Protein AF-A0A7X6Z9N2-F1 (afdb_monomer)

Structure (mmCIF, N/CA/C/O backbone):
data_AF-A0A7X6Z9N2-F1
#
_entry.id   AF-A0A7X6Z9N2-F1
#
loop_
_atom_site.group_PDB
_atom_site.id
_atom_site.type_symbol
_atom_site.label_atom_id
_atom_site.label_alt_id
_atom_site.label_comp_id
_atom_site.label_asym_id
_atom_site.label_entity_id
_atom_site.label_seq_id
_atom_site.pdbx_PDB_ins_code
_atom_site.Cartn_x
_atom_site.Cartn_y
_atom_site.Cartn_z
_atom_site.occupancy
_atom_site.B_iso_or_equiv
_atom_site.auth_seq_id
_atom_site.auth_comp_id
_atom_site.auth_asym_id
_atom_site.auth_atom_id
_atom_site.pdbx_PDB_model_num
ATOM 1 N N . ILE A 1 1 ? -13.862 -7.424 -7.037 1.00 47.47 1 ILE A N 1
ATOM 2 C CA . ILE A 1 1 ? -13.002 -6.290 -6.625 1.00 47.47 1 ILE A CA 1
ATOM 3 C C . ILE A 1 1 ? -13.579 -5.027 -7.255 1.00 47.47 1 ILE A C 1
ATOM 5 O O . ILE A 1 1 ? -13.733 -5.007 -8.471 1.00 47.47 1 ILE A O 1
ATOM 9 N N . LYS A 1 2 ? -13.999 -4.020 -6.473 1.00 47.19 2 LYS A N 1
ATOM 10 C CA . LYS A 1 2 ? -14.517 -2.764 -7.051 1.00 47.19 2 LYS A CA 1
ATOM 11 C C . LYS A 1 2 ? -13.388 -2.072 -7.831 1.00 47.19 2 LYS A C 1
ATOM 13 O O . LYS A 1 2 ? -12.394 -1.666 -7.234 1.00 47.19 2 LYS A O 1
ATOM 18 N N . ASN A 1 3 ? -13.562 -1.957 -9.148 1.00 61.06 3 ASN A N 1
ATOM 19 C CA . ASN A 1 3 ? -12.730 -1.190 -10.087 1.00 61.06 3 ASN A CA 1
ATOM 20 C C . ASN A 1 3 ? -11.216 -1.481 -10.028 1.00 61.06 3 ASN A C 1
ATOM 22 O O . ASN A 1 3 ? -10.432 -0.550 -10.159 1.00 61.06 3 ASN A O 1
ATOM 26 N N . GLY A 1 4 ? -10.808 -2.720 -9.725 1.00 76.69 4 GLY A N 1
ATOM 27 C CA . GLY A 1 4 ? -9.389 -3.112 -9.628 1.00 76.69 4 GLY A CA 1
ATOM 28 C C . GLY A 1 4 ? -8.579 -2.419 -8.522 1.00 76.69 4 GLY A C 1
ATOM 29 O O . GLY A 1 4 ? -7.415 -2.717 -8.333 1.00 76.69 4 GLY A O 1
ATOM 30 N N . ASN A 1 5 ? -9.171 -1.532 -7.729 1.00 87.00 5 ASN A N 1
ATOM 31 C CA . ASN A 1 5 ? -8.442 -0.718 -6.754 1.00 87.00 5 ASN A CA 1
ATOM 32 C C . ASN A 1 5 ? -8.408 -1.372 -5.359 1.00 87.00 5 ASN A C 1
ATOM 34 O O . ASN A 1 5 ? -7.377 -1.377 -4.695 1.00 87.00 5 ASN A O 1
ATOM 38 N N . ALA A 1 6 ? -9.524 -1.975 -4.936 1.00 92.75 6 ALA A N 1
ATOM 39 C CA . ALA A 1 6 ? -9.697 -2.520 -3.587 1.00 92.75 6 ALA A CA 1
ATOM 40 C C . ALA A 1 6 ? -9.473 -4.041 -3.506 1.00 92.75 6 ALA A C 1
ATOM 42 O O . ALA A 1 6 ? -10.112 -4.788 -4.242 1.00 92.75 6 ALA A O 1
ATOM 43 N N . ASN A 1 7 ? -8.698 -4.530 -2.540 1.00 89.00 7 ASN A N 1
ATOM 44 C CA . ASN A 1 7 ? -8.571 -5.949 -2.194 1.00 89.00 7 ASN A CA 1
ATOM 45 C C . ASN A 1 7 ? -9.573 -6.420 -1.108 1.00 89.00 7 ASN A C 1
ATOM 47 O O . ASN A 1 7 ? -9.385 -7.487 -0.538 1.00 89.00 7 ASN A O 1
ATOM 51 N N . TYR A 1 8 ? -10.653 -5.666 -0.855 1.00 94.31 8 TYR A N 1
ATOM 52 C CA . TYR A 1 8 ? -11.730 -6.019 0.086 1.00 94.31 8 TYR A CA 1
ATOM 53 C C . TYR A 1 8 ? -13.131 -5.842 -0.535 1.00 94.31 8 TYR A C 1
ATOM 55 O O . TYR A 1 8 ? -13.304 -5.120 -1.526 1.00 94.31 8 TYR A O 1
ATOM 63 N N . LYS A 1 9 ? -14.155 -6.499 0.030 1.00 93.62 9 LYS A N 1
ATOM 64 C CA . LYS A 1 9 ? -15.565 -6.421 -0.416 1.00 93.62 9 LYS A CA 1
ATOM 65 C C . LYS A 1 9 ? -16.374 -5.382 0.364 1.00 93.62 9 LYS A C 1
ATOM 67 O O . LYS A 1 9 ? -17.149 -4.637 -0.240 1.00 93.62 9 LYS A O 1
ATOM 72 N N . SER A 1 10 ? -16.217 -5.327 1.683 1.00 95.31 10 SER A N 1
ATOM 73 C CA . SER A 1 10 ? -16.927 -4.413 2.578 1.00 95.31 10 SER A CA 1
ATOM 74 C C . SER A 1 10 ? -16.041 -3.932 3.727 1.00 95.31 10 SER A C 1
ATOM 76 O O . SER A 1 10 ? -15.114 -4.605 4.169 1.00 95.31 10 SER A O 1
ATOM 78 N N . PHE A 1 11 ? -16.324 -2.718 4.195 1.00 96.56 11 PHE A N 1
ATOM 79 C CA . PHE A 1 11 ? -15.613 -2.086 5.298 1.00 96.56 11 PHE A CA 1
ATOM 80 C C . PHE A 1 11 ? -16.575 -1.237 6.126 1.00 96.56 11 PHE A C 1
ATOM 82 O O . PHE A 1 11 ? -17.437 -0.551 5.567 1.00 96.56 11 PHE A O 1
ATOM 89 N N . LYS A 1 12 ? -16.381 -1.244 7.445 1.00 98.12 12 LYS A N 1
ATOM 90 C CA . LYS A 1 12 ? -17.065 -0.368 8.392 1.00 98.12 12 LYS A CA 1
ATOM 91 C C . LYS A 1 12 ? -16.101 0.089 9.488 1.00 98.12 12 LYS A C 1
ATOM 93 O O . LYS A 1 12 ? -15.466 -0.734 10.136 1.00 98.12 12 LYS A O 1
ATOM 98 N N . ASP A 1 13 ? -16.048 1.396 9.730 1.00 98.06 13 ASP A N 1
ATOM 99 C CA . ASP A 1 13 ? -15.529 1.961 10.981 1.00 98.06 13 ASP A CA 1
ATOM 100 C C . ASP A 1 13 ? -16.628 1.837 12.040 1.00 98.06 13 ASP A C 1
ATOM 102 O O . ASP A 1 13 ? -17.735 2.351 11.849 1.00 98.06 13 ASP A O 1
ATOM 106 N N . ASN A 1 14 ? -16.357 1.114 13.125 1.00 98.25 14 ASN A N 1
ATOM 107 C CA . ASN A 1 14 ? -17.361 0.816 14.145 1.00 98.25 14 ASN A CA 1
ATOM 108 C C . ASN A 1 14 ? -17.533 1.951 15.165 1.00 98.25 14 ASN A C 1
ATOM 110 O O . ASN A 1 14 ? -18.411 1.865 16.020 1.00 98.25 14 ASN A O 1
ATOM 114 N N . GLY A 1 15 ? -16.715 3.009 15.095 1.00 97.81 15 GLY A N 1
ATOM 115 C CA . GLY A 1 15 ? -16.806 4.165 15.993 1.00 97.81 15 GLY A CA 1
ATOM 116 C C . GLY A 1 15 ? -16.323 3.906 17.424 1.00 97.81 15 GLY A C 1
ATOM 117 O O . GLY A 1 15 ? -16.433 4.788 18.267 1.00 97.81 15 GLY A O 1
ATOM 118 N N . ASN A 1 16 ? -15.770 2.724 17.698 1.00 97.88 16 ASN A N 1
ATOM 119 C CA . ASN A 1 16 ? -15.349 2.279 19.030 1.00 97.88 16 ASN A CA 1
ATOM 120 C C . ASN A 1 16 ? -13.872 1.838 19.075 1.00 97.88 16 ASN A C 1
ATOM 122 O O . ASN A 1 16 ? -13.510 0.972 19.863 1.00 97.88 16 ASN A O 1
ATOM 126 N N . GLY A 1 17 ? -13.031 2.386 18.190 1.00 98.19 17 GLY A N 1
ATOM 127 C CA . GLY A 1 17 ? -11.623 1.980 18.074 1.00 98.19 17 GLY A CA 1
ATOM 128 C C . GLY A 1 17 ? -11.403 0.682 17.289 1.00 98.19 17 GLY A C 1
ATOM 129 O O . GLY A 1 17 ? -10.299 0.143 17.293 1.00 98.19 17 GLY A O 1
ATOM 130 N N . THR A 1 18 ? -12.434 0.179 16.600 1.00 98.69 18 THR A N 1
ATOM 131 C CA . THR A 1 18 ? -12.328 -0.998 15.729 1.00 98.69 18 THR A CA 1
ATOM 132 C C . THR A 1 18 ? -12.844 -0.729 14.319 1.00 98.69 18 THR A C 1
ATOM 134 O O . THR A 1 18 ? -13.674 0.158 14.087 1.00 98.69 18 THR A O 1
ATOM 137 N N . ILE A 1 19 ? -12.363 -1.527 13.373 1.00 98.62 19 ILE A N 1
ATOM 138 C CA . ILE A 1 19 ? -12.880 -1.618 12.011 1.00 98.62 19 ILE A CA 1
ATOM 139 C C . ILE A 1 19 ? -13.314 -3.046 11.713 1.00 98.62 19 ILE A C 1
ATOM 141 O O . ILE A 1 19 ? -12.688 -3.986 12.188 1.00 98.62 19 ILE A O 1
ATOM 145 N N . THR A 1 20 ? -14.343 -3.213 10.891 1.00 98.56 20 THR A N 1
ATOM 146 C CA . THR A 1 20 ? -14.732 -4.510 10.331 1.00 98.56 20 THR A CA 1
ATOM 147 C C . THR A 1 20 ? -14.469 -4.504 8.831 1.00 98.56 20 THR A C 1
ATOM 149 O O . THR A 1 20 ? -15.041 -3.686 8.112 1.00 98.56 20 THR A O 1
ATOM 152 N N . VAL A 1 21 ? -13.609 -5.408 8.363 1.00 97.81 21 VAL A N 1
ATOM 153 C CA . VAL A 1 21 ? -13.251 -5.611 6.951 1.00 97.81 21 VAL A CA 1
ATOM 154 C C . VAL A 1 21 ? -13.656 -7.027 6.574 1.00 97.81 21 VAL A C 1
ATOM 156 O O . VAL A 1 21 ? -13.205 -7.977 7.206 1.00 97.81 21 VAL A O 1
ATOM 159 N N . ASP A 1 22 ? -14.531 -7.178 5.582 1.00 96.56 22 ASP A N 1
ATOM 160 C CA . ASP A 1 22 ? -14.991 -8.487 5.093 1.00 96.56 22 ASP A CA 1
ATOM 161 C C . ASP A 1 22 ? -15.483 -9.443 6.202 1.00 96.56 22 ASP A C 1
ATOM 163 O O . ASP A 1 22 ? -15.307 -10.654 6.135 1.00 96.56 22 ASP A O 1
ATOM 167 N N . GLY A 1 23 ? -16.124 -8.886 7.234 1.00 97.56 23 GLY A N 1
ATOM 168 C CA . GLY A 1 23 ? -16.649 -9.637 8.382 1.00 97.56 23 GLY A CA 1
ATOM 169 C C . GLY A 1 23 ? -15.647 -9.869 9.518 1.00 97.56 23 GLY A C 1
ATOM 170 O O . GLY A 1 23 ? -16.056 -10.297 10.594 1.00 97.56 23 GLY A O 1
ATOM 171 N N . HIS A 1 24 ? -14.370 -9.527 9.333 1.00 98.12 24 HIS A N 1
ATOM 172 C CA . HIS A 1 24 ? -13.339 -9.617 10.366 1.00 98.12 24 HIS A CA 1
ATOM 173 C C . HIS A 1 24 ? -13.136 -8.274 11.060 1.00 98.12 24 HIS A C 1
ATOM 175 O O . HIS A 1 24 ? -12.967 -7.249 10.401 1.00 98.12 24 HIS A O 1
ATOM 181 N N . THR A 1 25 ? -13.145 -8.276 12.393 1.00 98.50 25 THR A N 1
ATOM 182 C CA . THR A 1 25 ? -12.987 -7.060 13.197 1.00 98.50 25 THR A CA 1
ATOM 183 C C . THR A 1 25 ? -11.566 -6.935 13.732 1.00 98.50 25 THR A C 1
ATOM 185 O O . THR A 1 25 ? -11.040 -7.872 14.326 1.00 98.50 25 THR A O 1
ATOM 188 N N . PHE A 1 26 ? -10.981 -5.753 13.563 1.00 98.50 26 PHE A N 1
ATOM 189 C CA . PHE A 1 26 ? -9.644 -5.395 14.020 1.00 98.50 26 PHE A CA 1
ATOM 190 C C . PHE A 1 26 ? -9.723 -4.156 14.905 1.00 98.50 26 PHE A C 1
ATOM 192 O O . PHE A 1 26 ? -10.379 -3.177 14.540 1.00 98.50 26 PHE A O 1
ATOM 199 N N . SER A 1 27 ? -9.028 -4.167 16.037 1.00 98.56 27 SER A N 1
ATOM 200 C CA . SER A 1 27 ? -8.719 -2.933 16.762 1.00 98.56 27 SER A CA 1
ATOM 201 C C . SER A 1 27 ? -7.665 -2.138 15.997 1.00 98.56 27 SER A C 1
ATOM 203 O O . SER A 1 27 ? -6.811 -2.720 15.332 1.00 98.56 27 SER A O 1
ATOM 205 N N . PHE A 1 28 ? -7.715 -0.813 16.090 1.00 98.56 28 PHE A N 1
ATOM 206 C CA . PHE A 1 28 ? -6.670 0.058 15.559 1.00 98.56 28 PHE A CA 1
ATOM 207 C C . PHE A 1 28 ? -6.142 0.979 16.654 1.00 98.56 28 PHE A C 1
ATOM 209 O O . PHE A 1 28 ? -6.888 1.419 17.527 1.00 98.56 28 PHE A O 1
ATOM 216 N N . ILE A 1 29 ? -4.850 1.288 16.591 1.00 98.38 29 ILE A N 1
ATOM 217 C CA . ILE A 1 29 ? -4.186 2.180 17.547 1.00 98.38 29 ILE A CA 1
ATOM 218 C C . ILE A 1 29 ? -4.255 3.646 17.111 1.00 98.38 29 ILE A C 1
ATOM 220 O O . ILE A 1 29 ? -4.186 4.545 17.942 1.00 98.38 29 ILE A O 1
ATOM 224 N N . GLN A 1 30 ? -4.412 3.901 15.809 1.00 97.69 30 GLN A N 1
ATOM 225 C CA . GLN A 1 30 ? -4.442 5.251 15.250 1.00 97.69 30 GLN A CA 1
ATOM 226 C C . GLN A 1 30 ? -5.273 5.302 13.964 1.00 97.69 30 GLN A C 1
ATOM 228 O O . GLN A 1 30 ? -5.329 4.335 13.202 1.00 97.69 30 GLN A O 1
ATOM 233 N N . LYS A 1 31 ? -5.924 6.445 13.722 1.00 97.75 31 LYS A N 1
ATOM 234 C CA . LYS A 1 31 ? -6.729 6.718 12.526 1.00 97.75 31 LYS A CA 1
ATOM 235 C C . LYS A 1 31 ? -6.465 8.129 12.023 1.00 97.75 31 LYS A C 1
ATOM 237 O O . LYS A 1 31 ? -6.819 9.078 12.713 1.00 97.75 31 LYS A O 1
ATOM 242 N N . ASP A 1 32 ? -5.984 8.251 10.788 1.00 96.62 32 ASP A N 1
ATOM 243 C CA . ASP A 1 32 ? -5.677 9.542 10.160 1.00 96.62 32 ASP A CA 1
ATOM 244 C C . ASP A 1 32 ? -6.060 9.597 8.684 1.00 96.62 32 ASP A C 1
ATOM 246 O O . ASP A 1 32 ? -6.373 8.588 8.053 1.00 96.62 32 ASP A O 1
ATOM 250 N N . LYS A 1 33 ? -6.017 10.804 8.111 1.00 97.31 33 LYS A N 1
ATOM 251 C CA . LYS A 1 33 ? -6.075 11.004 6.661 1.00 97.31 33 LYS A CA 1
ATOM 252 C C . LYS A 1 33 ? -4.661 11.093 6.092 1.00 97.31 33 LYS A C 1
ATOM 254 O O . LYS A 1 33 ? -3.908 11.994 6.453 1.00 97.31 33 LYS A O 1
ATOM 259 N N . ARG A 1 34 ? -4.340 10.209 5.150 1.00 97.38 34 ARG A N 1
ATOM 260 C CA . ARG A 1 34 ? -3.043 10.170 4.466 1.00 97.38 34 ARG A CA 1
ATOM 261 C C . ARG A 1 34 ? -3.194 10.357 2.966 1.00 97.38 34 ARG A C 1
ATOM 263 O O . ARG A 1 34 ? -4.244 10.034 2.401 1.00 97.38 34 ARG A O 1
ATOM 270 N N . ALA A 1 35 ? -2.165 10.909 2.332 1.00 96.56 35 ALA A N 1
ATOM 271 C CA . ALA A 1 35 ? -2.090 10.954 0.880 1.00 96.56 35 ALA A CA 1
ATOM 272 C C . ALA A 1 35 ? -1.704 9.561 0.377 1.00 96.56 35 ALA A C 1
ATOM 274 O O . ALA A 1 35 ? -0.732 8.988 0.850 1.00 96.56 35 ALA A O 1
ATOM 275 N N . ILE A 1 36 ? -2.471 9.018 -0.562 1.00 96.38 36 ILE A N 1
ATOM 276 C CA . ILE A 1 36 ? -2.248 7.692 -1.132 1.00 96.38 36 ILE A CA 1
ATOM 277 C C . ILE A 1 36 ? -1.968 7.835 -2.623 1.00 96.38 36 ILE A C 1
ATOM 279 O O . ILE A 1 36 ? -2.770 8.430 -3.352 1.00 96.38 36 ILE A O 1
ATOM 283 N N . THR A 1 37 ? -0.858 7.267 -3.063 1.00 95.44 37 THR A N 1
ATOM 284 C CA . THR A 1 37 ? -0.494 7.035 -4.466 1.00 95.44 37 THR A CA 1
ATOM 285 C C . THR A 1 37 ? -0.369 5.529 -4.711 1.00 95.44 37 THR A C 1
ATOM 287 O O . THR A 1 37 ? -0.839 4.729 -3.898 1.00 95.44 37 THR A O 1
ATOM 290 N N . MET A 1 38 ? 0.139 5.124 -5.871 1.00 94.62 38 MET A N 1
ATOM 291 C CA . MET A 1 38 ? 0.202 3.722 -6.265 1.00 94.62 38 MET A CA 1
ATOM 292 C C . MET A 1 38 ? 1.479 3.429 -7.038 1.00 94.62 38 MET A C 1
ATOM 294 O O . MET A 1 38 ? 1.975 4.299 -7.754 1.00 94.62 38 MET A O 1
ATOM 298 N N . TYR A 1 39 ? 1.938 2.188 -6.948 1.00 95.31 39 TYR A N 1
ATOM 299 C CA . TYR A 1 39 ? 3.027 1.656 -7.757 1.00 95.31 39 TYR A CA 1
ATOM 300 C C . TYR A 1 39 ? 2.827 0.158 -7.996 1.00 95.31 39 TYR A C 1
ATOM 302 O O . TYR A 1 39 ? 2.107 -0.506 -7.252 1.00 95.31 39 TYR A O 1
ATOM 310 N N . ASP A 1 40 ? 3.484 -0.369 -9.021 1.00 95.19 40 ASP A N 1
ATOM 311 C CA . ASP A 1 40 ? 3.765 -1.793 -9.158 1.00 95.19 40 ASP A CA 1
ATOM 312 C C . ASP A 1 40 ? 5.241 -1.938 -9.552 1.00 95.19 40 ASP A C 1
ATOM 314 O O . ASP A 1 40 ? 5.806 -1.061 -10.217 1.00 95.19 40 ASP A O 1
ATOM 318 N N . GLY A 1 41 ? 5.906 -2.990 -9.072 1.00 95.88 41 GLY A N 1
ATOM 319 C CA . GLY A 1 41 ? 7.364 -3.092 -9.190 1.00 95.88 41 GLY A CA 1
ATOM 320 C C . GLY A 1 41 ? 7.853 -3.303 -10.625 1.00 95.88 41 GLY A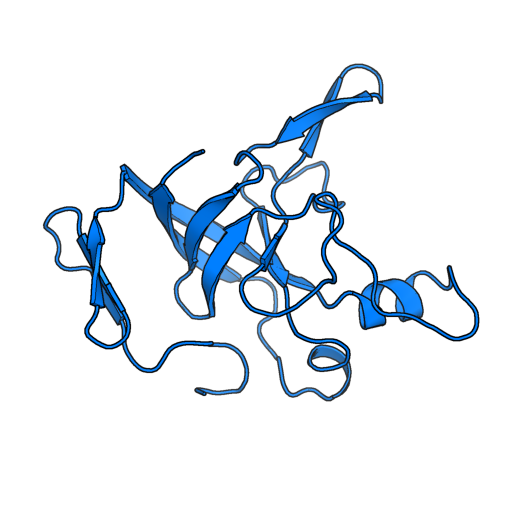 C 1
ATOM 321 O O . GLY A 1 41 ? 8.995 -2.961 -10.934 1.00 95.88 41 GLY A O 1
ATOM 322 N N . LEU A 1 42 ? 7.005 -3.821 -11.518 1.00 96.94 42 LEU A N 1
ATOM 323 C CA . LEU A 1 42 ? 7.331 -3.965 -12.936 1.00 96.94 42 LEU A CA 1
ATOM 324 C C . LEU A 1 42 ? 7.287 -2.611 -13.648 1.00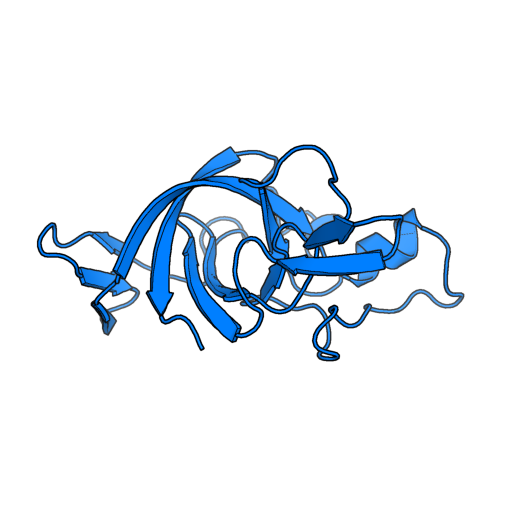 96.94 42 LEU A C 1
ATOM 326 O O . LEU A 1 42 ? 8.188 -2.286 -14.422 1.00 96.94 42 LEU A O 1
ATOM 330 N N . GLU A 1 43 ? 6.270 -1.802 -13.368 1.00 94.88 43 GLU A N 1
ATOM 331 C CA . GLU A 1 43 ? 6.118 -0.466 -13.929 1.00 94.88 43 GLU A CA 1
ATOM 332 C C . GLU A 1 43 ? 7.256 0.456 -13.475 1.00 94.88 43 GLU A C 1
ATOM 334 O O . GLU A 1 43 ? 7.803 1.194 -14.296 1.00 94.88 43 GLU A O 1
ATOM 339 N N . CYS A 1 44 ? 7.709 0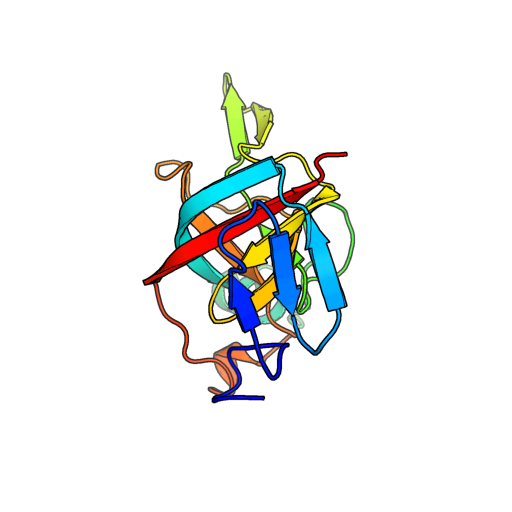.339 -12.220 1.00 94.19 44 CYS A N 1
ATOM 340 C CA . CYS A 1 44 ? 8.924 1.011 -11.749 1.00 94.19 44 CYS A CA 1
ATOM 341 C C . CYS A 1 44 ? 10.156 0.639 -12.591 1.00 94.19 44 CYS A C 1
ATOM 343 O O . CYS A 1 44 ? 10.923 1.518 -12.993 1.00 94.19 44 CYS A O 1
ATOM 345 N N . CYS A 1 45 ? 10.340 -0.649 -12.902 1.00 96.19 45 CYS A N 1
ATOM 346 C CA . CYS A 1 45 ? 11.447 -1.107 -13.739 1.00 96.19 45 CYS A CA 1
ATOM 347 C C . CYS A 1 45 ? 11.343 -0.589 -15.181 1.00 96.19 45 CYS A C 1
ATOM 349 O O . CYS A 1 45 ? 12.352 -0.193 -15.765 1.00 96.19 45 CYS A O 1
ATOM 351 N N . LEU A 1 46 ? 10.137 -0.584 -15.754 1.00 95.94 46 LEU A N 1
ATOM 352 C CA . LEU A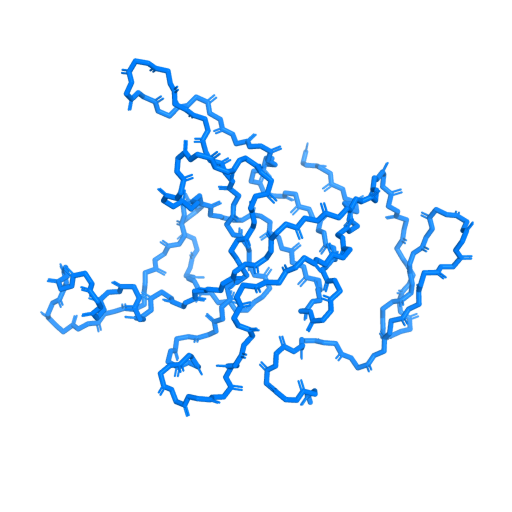 1 46 ? 9.879 -0.119 -17.119 1.00 95.94 46 LEU A CA 1
ATOM 353 C C . LEU A 1 46 ? 10.108 1.388 -17.270 1.00 95.94 46 LEU A C 1
ATOM 355 O O . LEU A 1 46 ? 10.695 1.813 -18.261 1.00 95.94 46 LEU A O 1
ATOM 359 N N . GLN A 1 47 ? 9.679 2.189 -16.293 1.00 93.25 47 GLN A N 1
ATOM 360 C CA . GLN A 1 47 ? 9.888 3.640 -16.297 1.00 93.25 47 GLN A CA 1
ATOM 361 C C . GLN A 1 47 ? 11.344 4.016 -16.005 1.00 93.25 47 GLN A C 1
ATOM 363 O O . GLN A 1 47 ? 11.865 4.959 -16.595 1.00 93.25 47 GLN A O 1
ATOM 368 N N . GLY A 1 48 ? 12.004 3.282 -15.105 1.00 93.56 48 GLY A N 1
ATOM 369 C CA . GLY A 1 48 ? 13.397 3.530 -14.736 1.00 93.56 48 GLY A CA 1
ATOM 370 C C . GLY A 1 48 ? 14.425 2.972 -15.724 1.00 93.56 48 GLY A C 1
ATOM 371 O O . GLY A 1 48 ? 15.567 3.420 -15.717 1.00 93.56 48 GLY A O 1
ATOM 372 N N . GLY A 1 49 ? 14.056 1.987 -16.550 1.00 94.94 49 GLY A N 1
ATOM 373 C CA . GLY A 1 49 ? 14.959 1.357 -17.519 1.00 94.94 49 GLY A CA 1
ATOM 374 C C . GLY A 1 49 ? 16.146 0.617 -16.887 1.00 94.94 49 GLY A C 1
ATOM 375 O O . GLY A 1 49 ? 17.198 0.502 -17.510 1.00 94.94 49 GLY A O 1
ATOM 376 N N . CYS A 1 50 ? 16.015 0.139 -15.645 1.00 93.81 50 CYS A N 1
ATOM 377 C CA . CYS A 1 50 ? 17.145 -0.391 -14.872 1.00 93.81 50 CYS A CA 1
ATOM 378 C C . CYS A 1 50 ? 17.472 -1.876 -15.115 1.00 93.81 50 CYS A C 1
ATOM 380 O O . CYS A 1 50 ? 18.540 -2.320 -14.703 1.00 93.81 50 CYS A O 1
ATOM 382 N N . HIS A 1 51 ? 16.595 -2.643 -15.777 1.00 97.19 51 HIS A N 1
ATOM 383 C CA . HIS A 1 51 ? 16.839 -4.048 -16.139 1.00 97.19 51 HIS A CA 1
ATOM 384 C C . HIS A 1 51 ? 16.375 -4.348 -17.571 1.00 97.19 51 HIS A C 1
ATOM 386 O O . HIS A 1 51 ? 15.403 -3.763 -18.051 1.00 97.19 51 HIS A O 1
ATOM 392 N N . ASN A 1 52 ? 17.052 -5.295 -18.229 1.00 95.75 52 ASN A N 1
ATOM 393 C CA . ASN A 1 52 ? 16.688 -5.827 -19.542 1.00 95.75 52 ASN A CA 1
ATOM 394 C C . ASN A 1 52 ? 16.924 -7.359 -19.570 1.00 95.75 52 ASN A C 1
ATOM 396 O O . ASN A 1 52 ? 18.085 -7.771 -19.597 1.00 95.75 52 ASN A O 1
ATOM 400 N N . PRO A 1 53 ? 15.874 -8.208 -19.541 1.00 95.44 53 PRO A N 1
ATOM 401 C CA . PRO A 1 53 ? 14.454 -7.856 -19.611 1.00 95.44 53 PRO A CA 1
ATOM 402 C C . PRO A 1 53 ? 13.936 -7.154 -18.337 1.00 95.44 53 PRO A C 1
ATOM 404 O O . PRO A 1 53 ? 14.541 -7.298 -17.273 1.00 95.44 53 PRO A O 1
ATOM 407 N N . PRO A 1 54 ? 12.823 -6.399 -18.422 1.00 97.31 54 PRO A N 1
ATOM 408 C CA . PRO A 1 54 ? 12.168 -5.807 -17.256 1.00 97.31 54 PRO A CA 1
ATOM 409 C C . PRO A 1 54 ? 11.723 -6.866 -16.241 1.00 97.31 54 PRO A C 1
ATOM 411 O O . PRO A 1 54 ? 11.256 -7.940 -16.622 1.00 97.31 54 PRO A O 1
ATOM 414 N N . ILE A 1 55 ? 11.827 -6.543 -14.950 1.00 97.44 55 ILE A N 1
ATOM 415 C CA . ILE A 1 55 ? 11.470 -7.439 -13.842 1.00 97.44 55 ILE A CA 1
ATOM 416 C C . ILE A 1 55 ? 10.553 -6.739 -12.837 1.00 97.44 55 ILE A C 1
ATOM 418 O O . ILE A 1 55 ? 10.542 -5.513 -12.752 1.00 97.44 55 ILE A O 1
ATOM 422 N N . ASN A 1 56 ? 9.826 -7.519 -12.035 1.00 97.81 56 ASN A N 1
ATOM 423 C CA . ASN A 1 56 ? 9.151 -7.002 -10.847 1.00 97.81 56 ASN A CA 1
ATOM 424 C C . ASN A 1 56 ? 10.181 -6.784 -9.727 1.00 97.81 56 ASN A C 1
ATOM 426 O O . ASN A 1 56 ? 10.855 -7.736 -9.330 1.00 97.81 56 ASN A O 1
ATOM 430 N N . HIS A 1 57 ? 10.335 -5.553 -9.236 1.00 97.19 57 HIS A N 1
ATOM 431 C CA . HIS A 1 57 ? 11.275 -5.263 -8.149 1.00 97.19 57 HIS A CA 1
ATOM 432 C C . HIS A 1 57 ? 10.824 -5.843 -6.810 1.00 97.19 57 HIS A C 1
ATOM 434 O O . HIS A 1 57 ? 9.634 -5.993 -6.527 1.00 97.19 57 HIS A O 1
ATOM 440 N N . ASN A 1 58 ? 11.809 -6.119 -5.959 1.00 97.81 58 ASN A N 1
ATOM 441 C CA . ASN A 1 58 ? 11.565 -6.346 -4.545 1.00 97.81 58 ASN A CA 1
ATOM 442 C C . ASN A 1 58 ? 11.425 -5.004 -3.824 1.00 97.81 58 ASN A C 1
ATOM 444 O O . ASN A 1 58 ? 12.087 -4.025 -4.165 1.00 97.81 58 ASN A O 1
ATOM 448 N N . THR A 1 59 ? 10.590 -5.001 -2.795 1.00 97.81 59 THR A N 1
ATOM 449 C CA . THR A 1 59 ? 10.465 -3.909 -1.828 1.00 97.81 59 THR A CA 1
ATOM 450 C C . THR A 1 59 ? 11.731 -3.765 -0.976 1.00 97.81 59 THR A C 1
ATOM 452 O O . THR A 1 59 ? 12.565 -4.674 -0.925 1.00 97.81 59 THR A O 1
ATOM 455 N N . ALA A 1 60 ? 11.857 -2.668 -0.224 1.00 95.94 60 ALA A N 1
ATOM 456 C CA . ALA A 1 60 ? 12.944 -2.457 0.735 1.00 95.94 60 ALA A CA 1
ATOM 457 C C . ALA A 1 60 ? 13.073 -3.574 1.791 1.00 95.94 60 ALA A C 1
ATOM 459 O O . ALA A 1 60 ? 14.168 -3.808 2.298 1.00 95.94 60 ALA A O 1
ATOM 460 N N . SER A 1 61 ? 11.985 -4.282 2.115 1.00 96.44 61 SER A N 1
ATOM 461 C CA . SER A 1 61 ? 12.011 -5.453 3.007 1.00 96.44 61 SER A CA 1
ATOM 462 C C . SER A 1 61 ? 12.523 -6.744 2.346 1.00 96.44 61 SER A C 1
ATOM 464 O O . SER A 1 61 ? 12.730 -7.742 3.033 1.00 96.44 61 SER A O 1
ATOM 466 N N . GLY A 1 62 ? 12.738 -6.743 1.028 1.00 97.12 62 GLY A N 1
ATOM 467 C CA . GLY A 1 62 ? 13.285 -7.868 0.266 1.00 97.12 62 GLY A CA 1
ATOM 468 C C . GLY A 1 62 ? 12.248 -8.800 -0.365 1.00 97.12 62 GLY A C 1
ATOM 469 O O . GLY A 1 62 ? 12.632 -9.665 -1.150 1.00 97.12 62 GLY A O 1
ATOM 470 N N . ILE A 1 63 ? 10.952 -8.625 -0.086 1.00 97.19 63 ILE A N 1
ATOM 471 C CA . ILE A 1 63 ? 9.882 -9.403 -0.738 1.00 97.19 63 ILE A CA 1
ATOM 472 C C . ILE A 1 63 ? 9.434 -8.748 -2.056 1.00 97.19 63 ILE A C 1
ATOM 474 O O . ILE A 1 63 ? 9.486 -7.515 -2.147 1.00 97.19 63 ILE A O 1
ATOM 478 N N . PRO A 1 64 ? 8.965 -9.522 -3.055 1.00 98.12 64 PRO A N 1
ATOM 479 C CA . PRO A 1 64 ? 8.455 -8.978 -4.316 1.00 98.12 64 PRO A CA 1
ATOM 480 C C . PRO A 1 64 ? 7.324 -7.966 -4.114 1.00 98.12 64 PRO A C 1
ATOM 482 O O . PRO A 1 64 ? 6.450 -8.172 -3.270 1.00 98.12 64 PRO A O 1
ATOM 485 N N . ALA A 1 65 ? 7.324 -6.892 -4.906 1.00 98.06 65 ALA A N 1
ATOM 486 C CA . ALA A 1 65 ? 6.226 -5.931 -4.949 1.00 98.06 65 ALA A CA 1
ATOM 487 C C . ALA A 1 65 ? 4.926 -6.625 -5.404 1.00 98.06 65 ALA A C 1
ATOM 489 O O . ALA A 1 65 ? 4.898 -7.278 -6.449 1.00 98.06 65 ALA A O 1
ATOM 490 N N . GLN A 1 66 ? 3.873 -6.517 -4.594 1.00 97.25 66 GLN A N 1
ATOM 491 C CA . GLN A 1 66 ? 2.566 -7.136 -4.827 1.00 97.25 66 GLN A CA 1
ATOM 492 C C . GLN A 1 66 ? 1.480 -6.454 -3.986 1.00 97.25 66 GLN A C 1
ATOM 494 O O . GLN A 1 66 ? 1.771 -5.734 -3.021 1.00 97.25 66 GLN A O 1
ATOM 499 N N . ARG A 1 67 ? 0.211 -6.725 -4.304 1.00 96.12 67 ARG A N 1
ATOM 500 C CA . ARG A 1 67 ? -0.934 -6.277 -3.502 1.00 96.12 67 ARG A CA 1
ATOM 501 C C . ARG A 1 67 ? -0.812 -6.676 -2.033 1.00 96.12 67 ARG A C 1
ATOM 503 O O . ARG A 1 67 ? -0.331 -7.748 -1.683 1.00 96.12 67 ARG A O 1
ATOM 510 N N . GLY A 1 68 ? -1.335 -5.818 -1.161 1.00 96.62 68 GLY A N 1
ATOM 511 C CA . GLY A 1 68 ? -1.228 -5.971 0.288 1.00 96.62 68 GLY A CA 1
ATOM 512 C C . GLY A 1 68 ? 0.067 -5.399 0.863 1.00 96.62 68 GLY A C 1
ATOM 513 O O . GLY A 1 68 ? 0.264 -5.464 2.073 1.00 96.62 68 GLY A O 1
ATOM 514 N N . LEU A 1 69 ? 0.928 -4.799 0.039 1.00 98.44 69 LEU A N 1
ATOM 515 C CA . LEU A 1 69 ? 2.108 -4.071 0.491 1.00 98.44 69 LEU A CA 1
ATOM 516 C C . LEU A 1 69 ? 1.930 -2.565 0.289 1.00 98.44 69 LEU A C 1
ATOM 518 O O . LEU A 1 69 ? 1.203 -2.106 -0.592 1.00 98.44 69 LEU A O 1
ATOM 522 N N . VAL A 1 70 ? 2.615 -1.777 1.107 1.00 98.06 70 VAL A N 1
ATOM 523 C CA . VAL A 1 70 ? 2.643 -0.318 0.978 1.00 98.06 70 VAL A CA 1
ATOM 524 C C . VAL A 1 70 ? 4.049 0.207 1.250 1.00 98.06 70 VAL A C 1
ATOM 526 O O . VAL A 1 70 ? 4.768 -0.330 2.099 1.00 98.06 70 VAL A O 1
ATOM 529 N N . ALA A 1 71 ? 4.443 1.254 0.530 1.00 98.06 71 ALA A N 1
ATOM 530 C CA . ALA A 1 71 ? 5.678 1.973 0.795 1.00 98.06 71 ALA A CA 1
ATOM 531 C C . ALA A 1 71 ? 5.413 3.188 1.692 1.00 98.06 71 ALA A C 1
ATOM 533 O O . ALA A 1 71 ? 4.477 3.954 1.449 1.00 98.06 71 ALA A O 1
ATOM 534 N N . SER A 1 72 ? 6.241 3.371 2.720 1.00 97.69 72 SER A N 1
ATOM 535 C CA . SER A 1 72 ? 6.191 4.526 3.623 1.00 97.69 72 SER A CA 1
ATOM 536 C C . SER A 1 72 ? 7.317 5.512 3.318 1.00 97.69 72 SER A C 1
ATOM 538 O O . SER A 1 72 ? 8.333 5.164 2.722 1.00 97.69 72 SER A O 1
ATOM 540 N N . TYR A 1 73 ? 7.181 6.745 3.800 1.00 96.81 73 TYR A N 1
ATOM 541 C CA . TYR A 1 73 ? 8.270 7.712 3.781 1.00 96.81 73 TYR A CA 1
ATOM 542 C C . TYR A 1 73 ? 9.496 7.195 4.538 1.00 96.81 73 TYR A C 1
ATOM 544 O O . TYR A 1 73 ? 9.365 6.720 5.669 1.00 96.81 73 TYR A O 1
ATOM 552 N N . GLY A 1 74 ? 10.676 7.334 3.931 1.00 95.06 74 GLY A N 1
ATOM 553 C CA . GLY A 1 74 ? 11.969 7.034 4.542 1.00 95.06 74 GLY A CA 1
ATOM 554 C C . GLY A 1 74 ? 12.704 8.304 4.952 1.00 95.06 74 GLY A C 1
ATOM 555 O O . GLY A 1 74 ? 13.038 9.136 4.108 1.00 95.06 74 GLY A O 1
ATOM 556 N N . PHE A 1 75 ? 13.008 8.440 6.239 1.00 92.38 75 PHE A N 1
ATOM 557 C CA . PHE A 1 75 ? 13.863 9.508 6.741 1.00 92.38 75 PHE A CA 1
ATOM 558 C C . PHE A 1 75 ? 15.310 9.277 6.321 1.00 92.38 75 PHE A C 1
ATOM 560 O O . PHE A 1 75 ? 15.831 8.159 6.382 1.00 92.38 75 PHE A O 1
ATOM 567 N N . ARG A 1 76 ? 15.981 10.362 5.929 1.00 89.12 76 ARG A N 1
ATOM 568 C CA . ARG A 1 76 ? 17.412 10.369 5.636 1.00 89.12 76 ARG A CA 1
ATOM 569 C C . ARG A 1 76 ? 18.114 11.444 6.452 1.00 89.12 76 ARG A C 1
ATOM 571 O O . ARG A 1 76 ? 17.616 12.560 6.556 1.00 89.12 76 ARG A O 1
ATOM 578 N N . TYR A 1 77 ? 19.285 11.117 6.984 1.00 86.69 77 TYR A N 1
ATOM 579 C CA . TYR A 1 77 ? 20.173 12.043 7.681 1.00 86.69 77 TYR A CA 1
ATOM 580 C C . TYR A 1 77 ? 21.564 11.955 7.050 1.00 86.69 77 TYR A C 1
ATOM 582 O O . TYR A 1 77 ? 22.120 10.864 6.918 1.00 86.69 77 TYR A O 1
ATOM 590 N N . ASN A 1 78 ? 22.105 13.086 6.589 1.00 89.12 78 ASN A N 1
ATOM 591 C CA . ASN A 1 78 ? 23.371 13.151 5.841 1.00 89.12 78 ASN A CA 1
ATOM 592 C C . ASN A 1 78 ? 23.433 12.153 4.664 1.00 89.12 78 ASN A C 1
ATOM 594 O O . ASN A 1 78 ? 24.417 11.441 4.475 1.00 89.12 78 ASN A O 1
ATOM 598 N N . GLY A 1 79 ? 22.334 12.047 3.908 1.00 83.44 79 GLY A N 1
ATOM 599 C CA . GLY A 1 79 ? 22.196 11.140 2.760 1.00 83.44 79 GLY A CA 1
ATOM 600 C C . GLY A 1 79 ? 21.942 9.667 3.110 1.00 83.44 79 GLY A C 1
ATOM 601 O O . GLY A 1 79 ? 21.533 8.901 2.233 1.00 83.44 79 GLY A O 1
ATOM 602 N N . LYS A 1 80 ? 22.109 9.268 4.376 1.00 86.19 80 LYS A N 1
ATOM 603 C CA . LYS A 1 80 ? 21.923 7.888 4.847 1.00 86.19 80 LYS A CA 1
ATOM 604 C C . LYS A 1 80 ? 20.498 7.656 5.326 1.00 86.19 80 LYS A C 1
ATOM 606 O O . LYS A 1 80 ? 19.912 8.531 5.955 1.00 86.19 80 LYS A O 1
ATOM 611 N N . PHE A 1 81 ? 19.953 6.475 5.047 1.00 86.44 81 PHE A N 1
ATOM 612 C CA . PHE A 1 81 ? 18.661 6.050 5.580 1.00 86.44 81 PHE A CA 1
ATOM 613 C C . PHE A 1 81 ? 18.715 5.977 7.113 1.00 86.44 81 PHE A C 1
ATOM 615 O O . PHE A 1 81 ? 19.639 5.389 7.669 1.00 86.44 81 PHE A O 1
ATOM 622 N N . ALA A 1 82 ? 17.745 6.607 7.772 1.00 89.69 82 ALA A N 1
ATOM 623 C CA . ALA A 1 82 ? 17.678 6.744 9.226 1.00 89.69 82 ALA A CA 1
ATOM 624 C C . ALA A 1 82 ? 16.431 6.079 9.838 1.00 89.69 82 ALA A C 1
ATOM 626 O O . ALA A 1 82 ? 16.372 5.904 11.050 1.00 89.69 82 ALA A O 1
ATOM 627 N N . GLY A 1 83 ? 15.437 5.715 9.023 1.00 90.50 83 GLY A N 1
ATOM 628 C CA . GLY A 1 83 ? 14.202 5.072 9.473 1.00 90.50 83 GLY A CA 1
ATOM 629 C C . GLY A 1 83 ? 13.026 5.386 8.553 1.00 90.50 83 GLY A C 1
ATOM 630 O O . GLY A 1 83 ? 13.203 5.987 7.495 1.00 90.50 83 GLY A O 1
ATOM 631 N N . THR A 1 84 ? 11.815 5.021 8.963 1.00 94.62 84 THR A N 1
ATOM 632 C CA . THR A 1 84 ? 10.580 5.287 8.212 1.00 94.62 84 THR A CA 1
ATOM 633 C C . THR A 1 84 ? 9.530 5.985 9.065 1.00 94.62 84 THR A C 1
ATOM 635 O O . THR A 1 84 ? 9.519 5.855 10.286 1.00 94.62 84 THR A O 1
ATOM 638 N N . ALA A 1 85 ? 8.627 6.726 8.418 1.00 94.88 85 ALA A N 1
ATOM 639 C CA . ALA A 1 85 ? 7.477 7.347 9.081 1.00 94.88 85 ALA A CA 1
ATOM 640 C C . ALA A 1 85 ? 6.504 6.311 9.660 1.00 94.88 85 ALA A C 1
ATOM 642 O O . ALA A 1 85 ? 5.893 6.558 10.696 1.00 94.88 85 ALA A O 1
ATOM 643 N N . LEU A 1 86 ? 6.381 5.151 9.011 1.00 96.44 86 LEU A N 1
ATOM 644 C CA . LEU A 1 86 ? 5.802 3.938 9.577 1.00 96.44 86 LEU A CA 1
ATOM 645 C C . LEU A 1 86 ? 6.843 2.814 9.497 1.00 96.44 86 LEU A C 1
ATOM 647 O O . LEU A 1 86 ? 7.337 2.558 8.394 1.00 96.44 86 LEU A O 1
ATOM 651 N N . PRO A 1 87 ? 7.201 2.148 10.610 1.00 96.38 87 PRO A N 1
ATOM 652 C CA . PRO A 1 87 ? 8.138 1.024 10.603 1.00 96.38 87 PRO A CA 1
ATOM 653 C C . PRO A 1 87 ? 7.746 -0.063 9.596 1.00 96.38 87 PRO A C 1
ATOM 655 O O . PRO A 1 87 ? 6.555 -0.351 9.429 1.00 96.38 87 PRO A O 1
ATOM 658 N N . LEU A 1 88 ? 8.734 -0.695 8.955 1.00 97.06 88 LEU A N 1
ATOM 659 C CA . LEU A 1 88 ? 8.481 -1.888 8.140 1.00 97.06 88 LEU A CA 1
ATOM 660 C C . LEU A 1 88 ? 7.864 -2.981 9.026 1.00 97.06 88 LEU A C 1
ATOM 662 O O . LEU A 1 88 ? 8.348 -3.214 10.127 1.00 97.06 88 LEU A O 1
ATOM 666 N N . GLY A 1 89 ? 6.796 -3.626 8.563 1.00 98.00 89 GLY A N 1
ATOM 667 C CA . GLY A 1 89 ? 5.982 -4.563 9.341 1.00 98.00 89 GLY A CA 1
ATOM 668 C C . GLY A 1 89 ? 4.724 -3.946 9.962 1.00 98.00 89 GLY A C 1
ATOM 669 O O . GLY A 1 89 ? 3.877 -4.685 10.456 1.00 98.00 89 GLY A O 1
ATOM 670 N N . THR A 1 90 ? 4.547 -2.619 9.902 1.00 98.69 90 THR A N 1
ATOM 671 C CA . THR A 1 90 ? 3.300 -1.970 10.349 1.00 98.69 90 THR A CA 1
ATOM 672 C C . THR A 1 90 ? 2.112 -2.516 9.559 1.00 98.69 90 THR A C 1
ATOM 674 O O . THR A 1 90 ? 2.121 -2.476 8.327 1.00 98.69 90 THR A O 1
ATOM 677 N N . ILE A 1 91 ? 1.076 -2.974 10.263 1.00 98.69 91 ILE A N 1
ATOM 678 C CA . ILE A 1 91 ? -0.171 -3.465 9.669 1.00 98.69 91 ILE A CA 1
ATOM 679 C C . ILE A 1 91 ? -1.185 -2.329 9.671 1.00 98.69 91 ILE A C 1
ATOM 681 O O . ILE A 1 91 ? -1.412 -1.678 10.695 1.00 98.69 91 ILE A O 1
ATOM 685 N N . LEU A 1 92 ? -1.821 -2.088 8.529 1.00 98.62 92 LEU A N 1
ATOM 686 C CA . LEU A 1 92 ? -2.798 -1.020 8.377 1.00 98.62 92 LEU A CA 1
ATOM 687 C C . LEU A 1 92 ? -3.926 -1.389 7.414 1.00 98.62 92 LEU A C 1
ATOM 689 O O . LEU A 1 92 ? -3.818 -2.312 6.613 1.00 98.62 92 LEU A O 1
ATOM 693 N N . PHE A 1 93 ? -5.017 -0.636 7.484 1.00 98.56 93 PHE A N 1
ATOM 694 C CA . PHE A 1 93 ? -6.089 -0.656 6.494 1.00 98.56 93 PHE A CA 1
ATOM 695 C C . PHE A 1 93 ? -6.197 0.713 5.822 1.00 98.56 93 PHE A C 1
ATOM 697 O O . PHE A 1 93 ? -6.282 1.736 6.505 1.00 98.56 93 PHE A O 1
ATOM 704 N N . ILE A 1 94 ? -6.236 0.735 4.489 1.00 97.94 94 ILE A N 1
ATOM 705 C CA . ILE A 1 94 ? -6.409 1.951 3.683 1.00 97.94 94 ILE A CA 1
ATOM 706 C C . ILE A 1 94 ? -7.784 1.922 3.020 1.00 97.94 94 ILE A C 1
ATOM 708 O O . ILE A 1 94 ? -8.08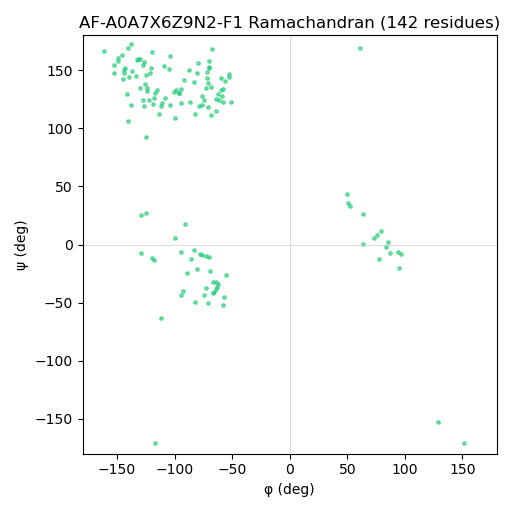4 1.034 2.221 1.00 97.94 94 ILE A O 1
ATOM 712 N N . GLU A 1 95 ? -8.605 2.937 3.284 1.00 96.50 95 GLU A N 1
ATOM 713 C CA . GLU A 1 95 ? -9.914 3.065 2.650 1.00 96.50 95 GLU A CA 1
ATOM 714 C C . GLU A 1 95 ? -9.790 3.112 1.118 1.00 96.50 95 GLU A C 1
ATOM 716 O O . GLU A 1 95 ? -9.149 3.997 0.546 1.00 96.50 95 GLU A O 1
ATOM 721 N N . GLY A 1 96 ? -10.462 2.174 0.451 1.00 94.38 96 GLY A N 1
ATOM 722 C CA . GLY A 1 96 ? -10.460 2.008 -0.998 1.00 94.38 96 GLY A CA 1
ATOM 723 C C . GLY A 1 96 ? -9.450 0.986 -1.512 1.00 94.38 96 GLY A C 1
ATOM 724 O O . GLY A 1 96 ? -9.659 0.518 -2.622 1.00 94.38 96 GLY A O 1
ATOM 725 N N . TYR A 1 97 ? -8.412 0.635 -0.737 1.00 96.12 97 TYR A N 1
ATOM 726 C CA . TYR A 1 97 ? -7.328 -0.279 -1.129 1.00 96.12 97 TYR A CA 1
ATOM 727 C C . TYR A 1 97 ? -7.451 -1.550 -0.312 1.00 96.12 97 TYR A C 1
ATOM 729 O O . TYR A 1 97 ? -7.818 -2.568 -0.871 1.00 96.12 97 TYR A O 1
ATOM 737 N N . GLY A 1 98 ? -7.311 -1.449 1.008 1.00 96.75 98 GLY A N 1
ATOM 738 C CA . GLY A 1 98 ? -7.627 -2.494 1.973 1.00 96.75 98 GLY A CA 1
ATOM 739 C C . GLY A 1 98 ? -6.493 -2.783 2.945 1.00 96.75 98 GLY A C 1
ATOM 740 O O . GLY A 1 98 ? -5.733 -1.871 3.281 1.00 96.75 98 GLY A O 1
ATOM 741 N N . LEU A 1 99 ? -6.441 -4.015 3.462 1.00 98.00 99 LEU A N 1
ATOM 742 C CA . LEU A 1 99 ? -5.416 -4.430 4.424 1.00 98.00 99 LEU A CA 1
ATOM 743 C C . LEU A 1 99 ? -4.046 -4.477 3.747 1.00 98.00 99 LEU A C 1
ATOM 745 O O . LEU A 1 99 ? -3.922 -4.987 2.630 1.00 98.00 99 LEU A O 1
ATOM 749 N N . ALA A 1 100 ? -3.040 -3.941 4.436 1.00 98.25 100 ALA A N 1
ATOM 750 C CA . ALA A 1 100 ? -1.685 -3.843 3.931 1.00 98.25 100 ALA A CA 1
ATOM 751 C C . ALA A 1 100 ? -0.629 -3.909 5.039 1.00 98.25 100 ALA A C 1
ATOM 753 O O . ALA A 1 100 ? -0.892 -3.564 6.195 1.00 98.25 100 ALA A O 1
ATOM 754 N N . VAL A 1 101 ? 0.583 -4.287 4.644 1.00 98.56 101 VAL A N 1
ATOM 755 C CA . VAL A 1 101 ? 1.790 -4.248 5.470 1.00 98.56 101 VAL A CA 1
ATOM 756 C C . VAL A 1 101 ? 2.773 -3.250 4.872 1.00 98.56 101 VAL A C 1
ATOM 758 O O . VAL A 1 101 ? 3.029 -3.259 3.666 1.00 98.56 101 VAL A O 1
ATOM 761 N N . VAL A 1 102 ? 3.340 -2.381 5.708 1.00 98.56 102 VAL A N 1
ATOM 762 C CA . VAL A 1 102 ? 4.432 -1.498 5.287 1.00 98.56 102 VAL A CA 1
ATOM 763 C C . VAL A 1 102 ? 5.666 -2.356 5.022 1.00 98.56 102 VAL A C 1
ATOM 765 O O . VAL A 1 102 ? 6.233 -2.922 5.949 1.00 98.56 102 VAL A O 1
ATOM 768 N N . ALA A 1 103 ? 6.076 -2.470 3.765 1.00 98.38 103 ALA A N 1
ATOM 769 C CA . ALA A 1 103 ? 7.172 -3.350 3.347 1.00 98.38 103 ALA A CA 1
ATOM 770 C C . ALA A 1 103 ? 8.223 -2.629 2.497 1.00 98.38 103 ALA A C 1
ATOM 772 O O . ALA A 1 103 ? 9.273 -3.197 2.202 1.00 98.38 103 ALA A O 1
ATOM 773 N N . ASP A 1 104 ? 7.956 -1.378 2.122 1.00 97.88 104 ASP A N 1
ATOM 774 C CA . ASP A 1 104 ? 8.802 -0.620 1.214 1.00 97.88 104 ASP A CA 1
ATOM 775 C C . ASP A 1 104 ? 8.994 0.839 1.655 1.00 97.88 104 ASP A C 1
ATOM 777 O O . ASP A 1 104 ? 8.357 1.322 2.600 1.00 97.88 104 ASP A O 1
ATOM 781 N N . VAL A 1 105 ? 9.873 1.549 0.950 1.00 96.56 105 VAL A N 1
ATOM 782 C CA . VAL A 1 105 ? 10.178 2.963 1.153 1.00 96.56 105 VAL A CA 1
ATOM 783 C C . VAL A 1 105 ? 10.033 3.720 -0.162 1.00 96.56 105 VAL A C 1
ATOM 785 O O . VAL A 1 105 ? 10.760 3.455 -1.115 1.00 96.56 105 VAL A O 1
ATOM 788 N N . HIS A 1 106 ? 9.132 4.701 -0.220 1.00 93.00 106 HIS A N 1
ATOM 789 C CA . HIS A 1 106 ? 8.912 5.445 -1.461 1.00 93.00 106 HIS A CA 1
ATOM 790 C C . HIS A 1 106 ? 9.970 6.529 -1.714 1.00 93.00 106 HIS A C 1
ATOM 792 O O . HIS A 1 106 ? 10.565 7.094 -0.792 1.00 93.00 106 HIS A O 1
ATOM 798 N N . GLY A 1 107 ? 10.139 6.897 -2.988 1.00 85.12 107 GLY A N 1
ATOM 799 C CA . GLY A 1 107 ? 11.108 7.904 -3.439 1.00 85.12 107 GLY A CA 1
ATOM 800 C C . GLY A 1 107 ? 10.720 9.368 -3.189 1.00 85.12 107 GLY A C 1
ATOM 801 O O . GLY A 1 107 ? 11.547 10.254 -3.384 1.00 85.12 107 GLY A O 1
ATOM 802 N N . ASN A 1 108 ? 9.488 9.668 -2.761 1.00 87.44 108 ASN A N 1
ATOM 803 C CA . ASN A 1 108 ? 9.107 11.044 -2.427 1.00 87.44 108 ASN A CA 1
ATOM 804 C C . ASN A 1 108 ? 9.789 11.507 -1.122 1.00 87.44 108 ASN A C 1
ATOM 806 O O . ASN A 1 108 ? 9.540 10.945 -0.057 1.00 87.44 108 ASN A O 1
ATOM 810 N N . HIS A 1 109 ? 10.622 12.548 -1.212 1.00 85.19 109 HIS A N 1
ATOM 811 C CA . HIS A 1 109 ? 11.411 13.102 -0.103 1.00 85.19 109 HIS A CA 1
ATOM 812 C C . HIS A 1 109 ? 10.817 14.366 0.543 1.00 85.19 109 HIS A C 1
ATOM 814 O O . HIS A 1 109 ? 11.461 14.965 1.398 1.00 85.19 109 HIS A O 1
ATOM 820 N N . SER A 1 110 ? 9.615 14.792 0.149 1.00 87.75 110 SER A N 1
ATOM 821 C CA . SER A 1 110 ? 8.975 16.012 0.667 1.00 87.75 110 SER A CA 1
ATOM 822 C C . SER A 1 110 ? 7.634 15.780 1.365 1.00 87.75 110 SER A C 1
ATOM 824 O O . SER A 1 110 ? 7.144 16.687 2.033 1.00 87.75 110 SER A O 1
ATOM 826 N N . ASP A 1 111 ? 7.044 14.587 1.251 1.00 92.00 111 ASP A N 1
ATOM 827 C CA . ASP A 1 111 ? 5.726 14.271 1.814 1.00 92.00 111 ASP A CA 1
ATOM 828 C C . ASP A 1 111 ? 5.806 13.044 2.733 1.00 92.00 111 ASP A C 1
ATOM 830 O O . ASP A 1 111 ? 5.682 11.904 2.288 1.00 92.00 111 ASP A O 1
ATOM 834 N N . SER A 1 112 ? 6.018 13.276 4.033 1.00 92.38 112 SER A N 1
ATOM 835 C CA . SER A 1 112 ? 6.083 12.208 5.044 1.00 92.38 112 SER A CA 1
ATOM 836 C C . SER A 1 112 ? 4.733 11.568 5.370 1.00 92.38 112 SER A C 1
ATOM 838 O O . SER A 1 112 ? 4.682 10.543 6.053 1.00 92.38 112 SER A O 1
ATOM 840 N N . ASN A 1 113 ? 3.643 12.155 4.872 1.00 93.88 113 ASN A N 1
ATOM 841 C CA . ASN A 1 113 ? 2.288 11.643 5.026 1.00 93.88 113 ASN A CA 1
ATOM 842 C C . ASN A 1 113 ? 1.850 10.771 3.836 1.00 93.88 113 ASN A C 1
ATOM 844 O O . ASN A 1 113 ? 0.758 10.195 3.873 1.00 93.88 113 ASN A O 1
ATOM 848 N N . LEU A 1 114 ? 2.663 10.693 2.779 1.00 96.81 114 LEU A N 1
ATOM 849 C CA . LEU A 1 114 ? 2.391 9.873 1.608 1.00 96.81 114 LEU A CA 1
ATOM 850 C C . LEU A 1 114 ? 2.556 8.383 1.932 1.00 96.81 114 LEU A C 1
ATOM 852 O O . LEU A 1 114 ? 3.434 7.977 2.691 1.00 96.81 114 LEU A O 1
ATOM 856 N N . LEU A 1 115 ? 1.693 7.572 1.332 1.00 97.75 115 LEU A N 1
ATOM 857 C CA . LEU A 1 115 ? 1.832 6.129 1.238 1.00 97.75 115 LEU A CA 1
ATOM 858 C C . LEU A 1 115 ? 1.630 5.707 -0.217 1.00 97.75 115 LEU A C 1
ATOM 860 O O . LEU A 1 115 ? 0.667 6.130 -0.858 1.00 97.75 115 LEU A O 1
ATOM 864 N N . ASP A 1 116 ? 2.499 4.838 -0.718 1.00 96.94 116 ASP A N 1
ATOM 865 C CA . ASP A 1 116 ? 2.363 4.240 -2.047 1.00 96.94 116 ASP A CA 1
ATOM 866 C C . ASP A 1 116 ? 1.768 2.838 -1.914 1.00 96.94 116 ASP A C 1
ATOM 868 O O . ASP A 1 116 ? 2.423 1.927 -1.409 1.00 96.94 116 ASP A O 1
ATOM 872 N N . ALA A 1 117 ? 0.512 2.660 -2.330 1.00 97.19 117 ALA A N 1
ATOM 873 C CA . ALA A 1 117 ? -0.151 1.359 -2.325 1.00 97.19 117 ALA A CA 1
ATOM 874 C C . ALA A 1 117 ? 0.396 0.483 -3.461 1.00 97.19 117 ALA A C 1
ATOM 876 O O . ALA A 1 117 ? 0.368 0.889 -4.626 1.00 97.19 117 ALA A O 1
ATOM 877 N N . CYS A 1 118 ? 0.892 -0.706 -3.125 1.00 97.31 118 CYS A N 1
ATOM 878 C CA . CYS A 1 118 ? 1.492 -1.609 -4.096 1.00 97.31 118 CYS A CA 1
ATOM 879 C C . CYS A 1 118 ? 0.423 -2.433 -4.820 1.00 97.31 118 CYS A C 1
ATOM 881 O O . CYS A 1 118 ? -0.540 -2.903 -4.209 1.00 97.31 118 CYS A O 1
ATOM 883 N N . TYR A 1 119 ? 0.599 -2.628 -6.114 1.00 96.31 119 TYR A N 1
ATOM 884 C CA . TYR A 1 119 ? -0.236 -3.484 -6.943 1.00 96.31 119 TYR A CA 1
ATOM 885 C C . TYR A 1 119 ? 0.598 -4.603 -7.554 1.00 96.31 119 TYR A C 1
ATOM 887 O O . TYR A 1 119 ? 1.830 -4.567 -7.518 1.00 96.31 119 TYR A O 1
ATOM 895 N N . ASP A 1 120 ? -0.078 -5.621 -8.079 1.00 96.50 120 ASP A N 1
ATOM 896 C CA . ASP A 1 120 ? 0.610 -6.730 -8.722 1.00 96.50 120 ASP A CA 1
ATOM 897 C C . ASP A 1 120 ? 1.233 -6.256 -10.041 1.00 96.50 120 ASP A C 1
ATOM 899 O O . ASP A 1 120 ? 0.762 -5.313 -10.688 1.00 96.50 120 ASP A O 1
ATOM 903 N N . ALA A 1 121 ? 2.323 -6.909 -10.437 1.00 96.56 121 ALA A N 1
ATOM 904 C CA . ALA A 1 121 ? 3.089 -6.538 -11.619 1.00 96.56 121 ALA A CA 1
ATOM 905 C C . ALA A 1 121 ? 2.196 -6.398 -12.867 1.00 96.56 121 ALA A C 1
ATOM 907 O O . ALA A 1 121 ? 1.526 -7.346 -13.281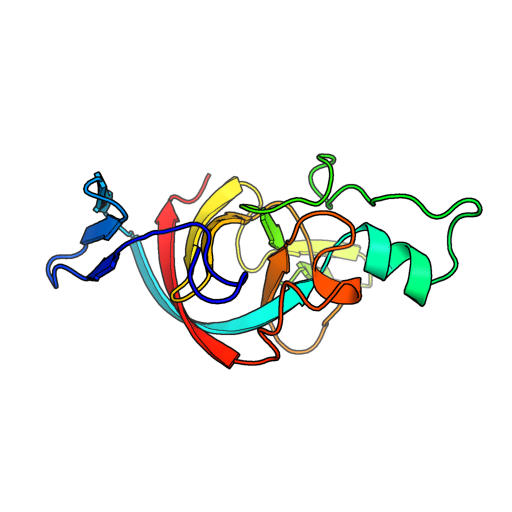 1.00 96.56 121 ALA A O 1
ATOM 908 N N . GLY A 1 122 ? 2.220 -5.215 -13.491 1.00 94.44 122 GLY A N 1
ATOM 909 C CA . GLY A 1 122 ? 1.482 -4.929 -14.724 1.00 94.44 122 GLY A CA 1
ATOM 910 C C . GLY A 1 122 ? 0.015 -4.521 -14.538 1.00 94.44 122 GLY A C 1
ATOM 911 O O . GLY A 1 122 ? -0.651 -4.187 -15.525 1.00 94.44 122 GLY A O 1
ATOM 912 N N . GLU A 1 123 ? -0.512 -4.486 -13.314 1.00 93.94 123 GLU A N 1
ATOM 913 C CA . GLU A 1 123 ? -1.887 -4.037 -13.068 1.00 93.94 123 GLU A CA 1
ATOM 914 C C . GLU A 1 123 ? -2.095 -2.547 -13.366 1.00 93.94 123 GLU A C 1
ATOM 916 O O . GLU A 1 123 ? -3.171 -2.159 -13.831 1.00 93.94 123 GLU A O 1
ATOM 921 N N . ILE A 1 124 ? -1.074 -1.708 -13.158 1.00 92.38 124 ILE A N 1
ATOM 922 C CA . ILE A 1 124 ? -1.162 -0.284 -13.507 1.00 92.38 124 ILE A CA 1
ATOM 923 C C . ILE A 1 124 ? -1.155 -0.12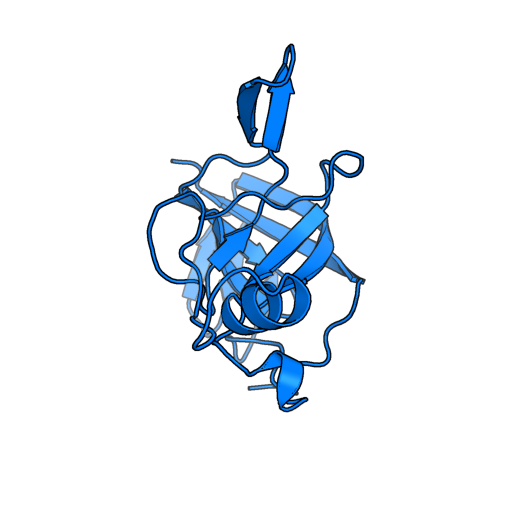6 -15.024 1.00 92.38 124 ILE A C 1
ATOM 925 O O . ILE A 1 124 ? -2.034 0.523 -15.593 1.00 92.38 124 ILE A O 1
ATOM 929 N N . ARG A 1 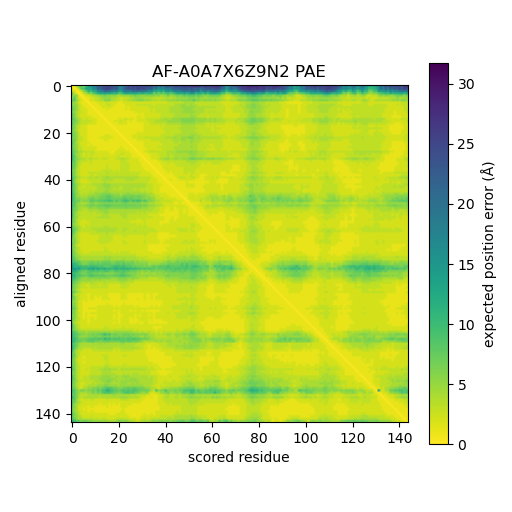125 ? -0.193 -0.760 -15.701 1.00 91.00 125 ARG A N 1
ATOM 930 C CA . ARG A 1 125 ? -0.036 -0.651 -17.157 1.00 91.00 125 ARG A CA 1
ATOM 931 C C . ARG A 1 125 ? -1.226 -1.209 -17.934 1.00 91.00 125 ARG A C 1
ATOM 933 O O . ARG A 1 125 ? -1.588 -0.655 -18.967 1.00 91.00 125 ARG A O 1
ATOM 940 N N . SER A 1 126 ? -1.838 -2.288 -17.449 1.00 91.88 126 SER A N 1
ATOM 941 C CA . SER A 1 126 ? -3.048 -2.857 -18.059 1.00 91.88 126 SER A CA 1
ATOM 942 C C . SER A 1 126 ? -4.294 -1.979 -17.880 1.00 91.88 126 SER A C 1
ATOM 944 O O . SER A 1 126 ? -5.318 -2.245 -18.506 1.00 91.88 126 SER A O 1
ATOM 946 N N . GLY A 1 127 ? -4.231 -0.940 -17.038 1.00 89.62 127 GLY A N 1
ATOM 947 C CA . GLY A 1 127 ? -5.372 -0.087 -16.712 1.00 89.62 127 GLY A CA 1
ATOM 948 C C . GLY A 1 127 ? -6.374 -0.738 -15.755 1.00 89.62 127 GLY A C 1
ATOM 949 O O . GLY A 1 127 ? -7.438 -0.168 -15.517 1.00 89.62 127 GLY A O 1
ATOM 950 N N . ALA A 1 128 ? -6.050 -1.906 -15.185 1.00 89.31 128 ALA A N 1
ATOM 951 C CA . ALA A 1 128 ? -6.873 -2.539 -14.158 1.00 89.31 128 ALA A CA 1
ATOM 952 C C . ALA A 1 128 ? -6.962 -1.659 -12.901 1.00 89.31 128 ALA A C 1
ATOM 954 O O . ALA A 1 128 ? -8.005 -1.610 -12.251 1.00 89.31 128 ALA A O 1
ATOM 955 N N . VAL A 1 129 ? -5.887 -0.931 -12.588 1.00 90.19 129 VAL A N 1
ATOM 956 C CA . VAL A 1 129 ? -5.795 -0.010 -11.452 1.00 90.19 129 VAL A CA 1
ATOM 957 C C . VAL A 1 129 ? -5.795 1.429 -11.955 1.00 90.19 129 VAL A C 1
ATOM 959 O O . VAL A 1 129 ? -4.965 1.824 -12.769 1.00 90.19 129 VAL A O 1
ATOM 962 N N . THR A 1 130 ? -6.704 2.250 -11.428 1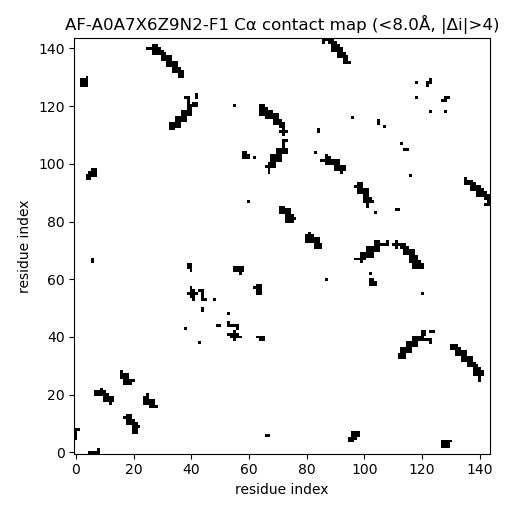.00 86.12 130 THR A N 1
ATOM 963 C CA . THR A 1 130 ? -6.907 3.641 -11.881 1.00 86.12 130 THR A CA 1
ATOM 964 C C . THR A 1 130 ? -6.905 4.638 -10.718 1.00 86.12 130 THR A C 1
ATOM 966 O O . THR A 1 130 ? -7.569 5.678 -10.772 1.00 86.12 130 THR A O 1
ATOM 969 N N . TRP A 1 131 ? -6.245 4.287 -9.611 1.00 84.38 131 TRP A N 1
ATOM 970 C CA . TRP A 1 131 ? -6.397 4.957 -8.319 1.00 84.38 131 TRP A CA 1
ATOM 971 C C . TRP A 1 131 ? -6.077 6.462 -8.373 1.00 84.38 131 TRP A C 1
ATOM 973 O O . TRP A 1 131 ? -6.922 7.279 -7.981 1.00 84.38 131 TRP A O 1
ATOM 983 N N . GLY A 1 132 ? -4.902 6.826 -8.907 1.00 85.31 132 GLY A N 1
ATOM 984 C CA . GLY A 1 132 ? -4.365 8.200 -8.918 1.00 85.31 132 GLY A CA 1
ATOM 985 C C . GLY A 1 132 ? -4.137 8.783 -7.509 1.00 85.31 132 GLY A C 1
ATOM 986 O O . GLY A 1 132 ? -4.586 8.218 -6.524 1.00 85.31 132 GLY A O 1
ATOM 987 N N . LYS A 1 133 ? -3.461 9.930 -7.345 1.00 91.94 133 LYS A N 1
ATOM 988 C CA . LYS A 1 133 ? -3.230 10.491 -5.991 1.00 91.94 133 LYS A CA 1
ATOM 989 C C . LYS A 1 133 ? -4.553 10.875 -5.307 1.00 91.94 133 LYS A C 1
ATOM 991 O O . LYS A 1 133 ? -5.313 11.676 -5.849 1.00 91.94 133 LYS A O 1
ATOM 996 N N . ARG A 1 134 ? -4.825 10.353 -4.101 1.00 93.31 134 ARG A N 1
ATOM 997 C CA . ARG A 1 134 ? -6.033 10.677 -3.309 1.00 93.31 134 ARG A CA 1
ATOM 998 C C . ARG A 1 134 ? -5.757 10.716 -1.813 1.00 93.31 134 ARG A C 1
ATOM 1000 O O . ARG A 1 134 ? -4.984 9.917 -1.306 1.00 93.31 134 ARG A O 1
ATOM 1007 N N . THR A 1 135 ? -6.466 11.572 -1.084 1.00 96.38 135 THR A N 1
ATOM 1008 C CA . THR A 1 135 ? -6.453 11.556 0.387 1.00 96.38 135 THR A CA 1
ATOM 1009 C C . THR A 1 135 ? -7.492 10.571 0.911 1.00 96.38 135 THR A C 1
ATOM 1011 O O . THR A 1 135 ? -8.680 10.706 0.605 1.00 96.38 135 THR A O 1
ATOM 1014 N N . LYS A 1 136 ? -7.063 9.592 1.713 1.00 97.00 136 LYS A N 1
ATOM 1015 C CA . LYS A 1 136 ? -7.918 8.529 2.262 1.00 97.00 136 LYS A CA 1
ATOM 1016 C C . LYS A 1 136 ? -7.692 8.328 3.750 1.00 97.00 136 LYS A C 1
ATOM 1018 O O . LYS A 1 136 ? -6.657 8.718 4.286 1.00 97.00 136 LYS A O 1
ATOM 1023 N N . ARG A 1 137 ? -8.684 7.739 4.422 1.00 98.19 137 ARG A N 1
ATOM 1024 C CA . ARG A 1 137 ? -8.527 7.306 5.812 1.00 98.19 137 ARG A CA 1
ATOM 1025 C C . ARG A 1 137 ? -7.630 6.074 5.864 1.00 98.19 137 ARG A C 1
ATOM 1027 O O . ARG A 1 137 ? -7.815 5.142 5.081 1.00 98.19 137 ARG A O 1
ATOM 1034 N N . VAL A 1 138 ? -6.694 6.091 6.801 1.00 98.50 138 VAL A N 1
ATOM 1035 C CA . VAL A 1 138 ? -5.781 4.996 7.112 1.00 98.50 138 VAL A CA 1
ATOM 1036 C C . VAL A 1 138 ? -5.925 4.661 8.585 1.00 98.50 138 VAL A C 1
ATOM 1038 O O . VAL A 1 138 ? -5.923 5.552 9.435 1.00 98.50 138 VAL A O 1
ATOM 1041 N N . TYR A 1 139 ? -6.057 3.373 8.863 1.00 98.75 139 TYR A N 1
ATOM 1042 C CA . TYR A 1 139 ? -6.208 2.814 10.197 1.00 98.75 139 TYR A CA 1
ATOM 1043 C C . TYR A 1 139 ? -4.960 1.993 10.488 1.00 98.75 139 TYR A C 1
ATOM 1045 O O . TYR A 1 139 ? -4.734 0.984 9.825 1.00 98.75 139 TYR A O 1
ATOM 1053 N N . ILE A 1 140 ? -4.137 2.432 11.435 1.00 98.56 140 ILE A N 1
ATOM 1054 C CA . ILE A 1 140 ? -2.949 1.691 11.868 1.00 98.56 140 ILE A CA 1
ATOM 1055 C C . ILE A 1 140 ? -3.424 0.640 12.866 1.00 98.56 140 ILE A C 1
ATOM 1057 O O . ILE A 1 140 ? -3.901 0.984 13.947 1.00 98.56 140 ILE A O 1
ATOM 1061 N N . ILE A 1 141 ? -3.336 -0.630 12.481 1.00 98.62 141 ILE A N 1
ATOM 1062 C CA . ILE A 1 141 ? -3.817 -1.773 13.263 1.00 98.62 141 ILE A CA 1
ATOM 1063 C C . ILE A 1 141 ? -2.772 -2.152 14.310 1.00 98.62 141 ILE A C 1
ATOM 1065 O O . ILE A 1 141 ? -3.090 -2.245 15.493 1.00 98.62 141 ILE A O 1
ATOM 1069 N N . SER A 1 142 ? -1.516 -2.304 13.889 1.00 98.44 142 SER A N 1
ATOM 1070 C CA . SER A 1 142 ? -0.399 -2.604 14.782 1.00 98.44 142 SER A CA 1
ATOM 1071 C C . SER A 1 142 ? 0.921 -2.090 14.221 1.00 98.44 142 SER A C 1
ATOM 1073 O O . SER A 1 142 ? 1.098 -1.970 13.007 1.00 98.44 142 SER A O 1
ATOM 1075 N N . ILE A 1 143 ? 1.855 -1.827 15.127 1.00 97.44 143 ILE A N 1
ATOM 1076 C CA . ILE A 1 143 ? 3.276 -1.616 14.839 1.00 97.44 143 ILE A CA 1
ATOM 1077 C C . ILE A 1 143 ? 4.055 -2.877 15.261 1.00 97.44 143 ILE A C 1
ATOM 1079 O O . ILE A 1 143 ? 3.562 -3.593 16.137 1.00 97.44 143 ILE A O 1
ATOM 1083 N N . PRO A 1 144 ? 5.190 -3.185 14.614 1.00 93.69 144 PRO A N 1
ATOM 1084 C CA . PRO A 1 144 ? 6.050 -4.317 14.971 1.00 93.69 144 PRO A CA 1
ATOM 1085 C C . PRO A 1 144 ? 6.747 -4.146 16.327 1.00 93.69 144 PRO A C 1
ATOM 1087 O O . PRO A 1 144 ? 6.904 -2.986 16.779 1.00 93.69 144 PRO A O 1
#

Sequence (144 aa):
IKNGNANYKSFKDNGNGTITVDGHTFSFIQKDKRAITMYDGLECCLQGGCHNPPINHNTASGIPAQRGLVASYGFRYNGKFAGTALPLGTILFIEGYGLAVVADVHGNHSDSNLLDACYDAGEIRSGAVTWGKRTKRVYIISIP

Nearest PDB structures (foldseek):
  2gae-assembly1_A  TM=4.688E-01  e=6.509E-04  Escherichia coli
  2pic-assembly1_A  TM=4.593E-01  e=2.077E-03  Escherichia coli K-12
  3czb-assembly3_B  TM=5.957E-01  e=1.353E-01  Caulobacter vibrioides CB15
  2pnw-assembly1_A  TM=4.455E-01  e=3.172E-02  Agrobacterium fabrum str. C58

pLDDT: mean 94.19, std 7.4, range [47.19, 98.75]

Solvent-accessible surface area (backbone atoms only — not comparable to full-atom values): 7795 Å² total; per-residue (Å²): 102,66,72,60,46,20,83,52,88,48,75,43,78,67,84,74,57,34,35,34,48,72,87,45,75,44,61,40,81,43,76,48,80,31,40,33,38,71,46,27,24,26,53,53,24,62,75,65,64,78,49,87,74,67,48,66,35,57,31,79,70,66,51,70,42,27,63,47,29,25,19,22,18,55,44,64,56,95,89,36,84,71,51,47,74,52,52,71,57,22,33,31,35,34,66,69,40,32,67,31,31,27,38,29,60,45,88,60,88,84,48,70,58,39,32,34,42,30,29,42,64,50,35,59,82,72,57,48,35,74,78,62,82,43,79,32,51,34,34,38,44,46,73,114

Foldseek 3Di:
DPLLAAPFDDKDDPVPQWIATNNDIFGFPDKDKFKEAADWQQVVCVVVVPDVVGDQDAAPQRHGFAAQEKAAAFDDDPNHTDAGLAHFQFWKAWVRYGTHTHGHHDPDHPGRRYMYGTHYNCCVVVSSHDPHIDITMMTGRDGD

Radius of gyration: 15.17 Å; Cα contacts (8 Å, |Δi|>4): 346; chains: 1; bounding box: 41×26×39 Å

Mean predicted aligned error: 3.36 Å

Secondary structure (DSSP, 8-state):
-GGGT-S-S-EEE-SSSEEEETTEEEE-SEEEEEEEEEEEHHHHHHHHT-SSS--PPBPTTSSBP-TTEEEEEEEEETTEEEEESS-TT-EEEETTTEEEEEEEEES-SS-TTEEEEEE-TTTTTTTS----SEEEEEEEEE--